Protein AF-A0A7G7BFA2-F1 (afdb_monomer)

Sequence (115 aa):
MTHDAKCPCGPCKAKRRKGYIKDYYRKLPKDKRHTLTHRKRAQDYGVEHEPYSRTEIMRRWGYRCAYCDARAMHLDHVHPLSKGGADKASNILPACAGCNLSKGAKTLADWALTF

Nearest PDB structures (foldseek):
  4h9d-assembly1_A  TM=6.239E-01  e=7.101E-04  Geobacter metallireducens GS-15
  5zmm-assembly1_F  TM=5.489E-01  e=1.978E-02  Streptomyces coelicolor A3(2)
  5zmm-assembly1_E  TM=5.433E-01  e=2.425E-02  Streptomyces coelicolor A3(2)
  5zmm-assembly1_A  TM=5.484E-01  e=2.425E-02  Streptomyces coelicolor A3(2)
  8yha-assembly1_A  TM=6.372E-01  e=6.276E-02  Candidatus Cloacimonetes bacterium ADurb.Bin088

Secondary structure (DSSP, 8-state):
----TT--SHHHHHHHHHHHHHHHHHHS-HHHHHHHHHHHHHHHHT--B----HHHHHHHTTTB-TTTSSBP-EEEESS-GGGT--BSGGGEEEE-HHHHHHHTT--HHHHHTT-

InterPro domains:
  IPR002711 HNH endonuclease [PF01844] (65-105)
  IPR003615 HNH nuclease [SM00507] (52-101)
  IPR003615 HNH nuclease [cd00085] (56-104)
  IPR052892 Nucleic_acid-targeting_endonuclease [PTHR33877] (48-112)

Solvent-accessible surface area (backbone atoms only — not comparable to full-atom values): 6558 Å² total; per-residue (Å²): 135,88,79,60,98,80,41,85,49,69,69,53,46,51,54,50,51,54,49,51,54,55,53,52,57,69,72,42,55,71,44,62,43,47,40,57,54,49,46,51,50,21,57,77,58,73,32,56,65,45,89,53,58,57,63,57,57,35,56,78,51,73,38,28,10,76,85,76,59,45,68,32,80,45,76,38,50,54,46,20,50,96,77,71,20,49,48,31,64,95,32,52,42,36,18,20,70,66,61,45,63,71,38,56,83,34,41,63,71,63,36,62,72,75,112

Foldseek 3Di:
DDADQVRPDPVSVVVVVVVVVVVVLVPDDPLVNVLVVLVVVLVVLVEAADRDGPVVQCVVLVQAAPPPRPGFDDKAQLQASNNRGHRDPVRITTHHPVVCVQCPNHHPVRSVVVD

pLDDT: mean 95.96, std 4.62, range [64.94, 98.75]

Structure (mmCIF, N/CA/C/O backbone):
data_AF-A0A7G7BFA2-F1
#
_entry.id   AF-A0A7G7BFA2-F1
#
loop_
_atom_site.group_PDB
_atom_site.id
_atom_site.type_symbol
_atom_site.label_atom_id
_atom_site.label_alt_id
_atom_site.label_comp_id
_atom_site.label_asym_id
_atom_site.label_entity_id
_atom_site.label_seq_id
_atom_site.pdbx_PDB_ins_code
_atom_site.Cartn_x
_atom_site.Cartn_y
_atom_site.Cartn_z
_atom_site.occupancy
_atom_site.B_iso_or_equiv
_atom_site.auth_seq_id
_atom_site.auth_comp_i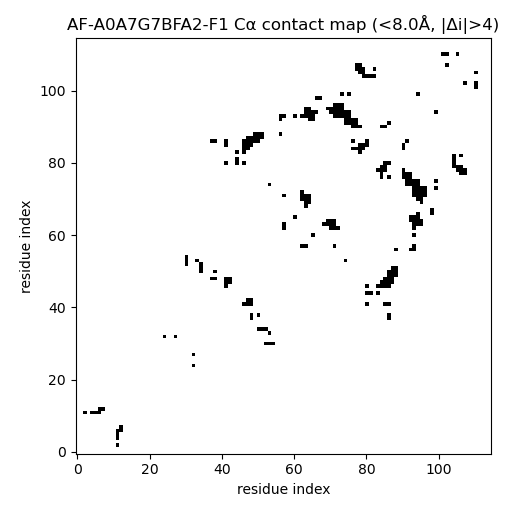d
_atom_site.auth_asym_id
_atom_site.auth_atom_id
_atom_site.pdbx_PDB_model_num
ATOM 1 N N . MET A 1 1 ? 22.595 20.375 -32.729 1.00 64.94 1 MET A N 1
ATOM 2 C CA . MET A 1 1 ? 22.385 19.021 -33.290 1.00 64.94 1 MET A CA 1
ATOM 3 C C . MET A 1 1 ? 20.967 18.585 -32.949 1.00 64.94 1 MET A C 1
ATOM 5 O O . MET A 1 1 ? 20.621 18.565 -31.775 1.00 64.94 1 MET A O 1
ATOM 9 N N . THR A 1 2 ? 20.115 18.339 -33.942 1.00 78.50 2 THR A N 1
ATOM 10 C CA . THR A 1 2 ? 18.741 17.861 -33.730 1.00 78.50 2 THR A CA 1
ATOM 11 C C . THR A 1 2 ? 18.766 16.358 -33.444 1.00 78.50 2 THR A C 1
ATOM 13 O O . THR A 1 2 ? 19.420 15.595 -34.149 1.00 78.50 2 THR A O 1
ATOM 16 N N . HIS A 1 3 ? 18.099 15.921 -32.374 1.00 84.75 3 HIS A N 1
ATOM 17 C CA . HIS A 1 3 ? 18.013 14.505 -32.009 1.00 84.75 3 HIS A CA 1
ATOM 18 C C . HIS A 1 3 ? 16.672 13.936 -32.475 1.00 84.75 3 HIS A C 1
ATOM 20 O O . HIS A 1 3 ? 15.622 14.329 -31.966 1.00 84.75 3 HIS A O 1
ATOM 26 N N . ASP A 1 4 ? 16.705 12.998 -33.419 1.00 84.75 4 ASP A N 1
ATOM 27 C CA . ASP A 1 4 ? 15.513 12.306 -33.906 1.00 84.75 4 ASP A CA 1
ATOM 28 C C . ASP A 1 4 ? 14.980 11.256 -32.903 1.00 84.75 4 ASP A C 1
ATOM 30 O O . ASP A 1 4 ? 15.610 10.914 -31.893 1.00 84.75 4 ASP A O 1
ATOM 34 N N . ALA A 1 5 ? 13.798 10.705 -33.195 1.00 82.69 5 ALA A N 1
ATOM 35 C CA . ALA A 1 5 ? 13.123 9.733 -32.336 1.00 82.69 5 ALA A CA 1
ATOM 36 C C . ALA A 1 5 ? 13.936 8.442 -32.099 1.00 82.69 5 ALA A C 1
ATOM 38 O O . ALA A 1 5 ? 13.856 7.853 -31.018 1.00 82.69 5 ALA A O 1
ATOM 39 N N . LYS A 1 6 ? 14.748 8.004 -33.065 1.00 87.31 6 LYS A N 1
ATOM 40 C CA . LYS A 1 6 ? 15.565 6.781 -33.011 1.00 87.31 6 LYS A CA 1
ATOM 41 C C . LYS A 1 6 ? 17.030 7.049 -32.645 1.00 87.31 6 LYS A C 1
ATOM 43 O O . LYS A 1 6 ? 17.797 6.096 -32.536 1.00 87.31 6 LYS A O 1
ATOM 48 N N . CYS A 1 7 ? 17.389 8.295 -32.327 1.00 93.38 7 CYS A N 1
ATOM 49 C CA . CYS A 1 7 ? 18.754 8.720 -32.036 1.00 93.38 7 CYS A CA 1
ATOM 50 C C . CYS A 1 7 ? 19.490 7.757 -31.076 1.00 93.38 7 CYS A C 1
ATOM 52 O O . CYS A 1 7 ? 18.970 7.462 -29.988 1.00 93.38 7 CYS A O 1
ATOM 54 N N . PRO A 1 8 ? 20.689 7.259 -31.428 1.00 92.62 8 PRO A N 1
ATOM 55 C CA . PRO A 1 8 ? 21.379 6.210 -30.681 1.00 92.62 8 PRO A CA 1
ATOM 56 C C . PRO A 1 8 ? 22.183 6.720 -29.475 1.00 92.62 8 PRO A C 1
ATOM 58 O O . PRO A 1 8 ? 22.809 5.905 -28.792 1.00 92.62 8 PRO A O 1
ATOM 61 N N . CYS A 1 9 ? 22.190 8.025 -29.187 1.00 95.44 9 CYS A N 1
ATOM 62 C CA . CYS A 1 9 ? 22.946 8.558 -28.056 1.00 95.44 9 CYS A CA 1
ATOM 63 C C . CYS A 1 9 ? 22.389 8.050 -26.712 1.00 95.44 9 CYS A C 1
ATOM 65 O O . CYS A 1 9 ? 21.199 7.732 -26.581 1.00 95.44 9 CYS A O 1
ATOM 67 N N . GLY A 1 10 ? 23.259 7.975 -25.701 1.00 94.81 10 GLY A N 1
ATOM 68 C CA . GLY A 1 10 ? 22.910 7.511 -24.353 1.00 94.81 10 GLY A CA 1
ATOM 69 C C . GLY A 1 10 ? 21.678 8.214 -23.757 1.00 94.81 10 GLY A C 1
ATOM 70 O O . GLY A 1 10 ? 20.735 7.521 -23.363 1.00 94.81 10 GLY A O 1
ATOM 71 N N . PRO A 1 11 ? 21.612 9.561 -23.757 1.00 94.38 11 PRO A N 1
ATOM 72 C CA . PRO A 1 11 ? 20.463 10.302 -23.232 1.00 94.38 11 PRO A CA 1
ATOM 73 C C . PRO A 1 11 ? 19.135 9.971 -23.929 1.00 94.38 11 PRO A C 1
ATOM 75 O O . PRO A 1 11 ? 18.132 9.700 -23.261 1.00 94.38 11 PRO A O 1
ATOM 78 N N . CYS A 1 12 ? 19.112 9.915 -25.266 1.00 94.94 12 CYS A N 1
ATOM 79 C CA . CYS A 1 12 ? 17.898 9.575 -26.013 1.00 94.94 12 CYS A CA 1
ATOM 80 C C . CYS A 1 12 ? 17.469 8.119 -25.782 1.00 94.94 12 CYS A C 1
ATOM 82 O O . CYS A 1 12 ? 16.281 7.857 -25.579 1.00 94.94 12 CYS A O 1
ATOM 84 N N . LYS A 1 13 ? 18.419 7.173 -25.721 1.00 94.62 13 LYS A N 1
ATOM 85 C CA . LYS A 1 13 ? 18.147 5.776 -25.333 1.00 94.62 13 LYS A CA 1
ATOM 86 C C . LYS A 1 13 ? 17.533 5.690 -23.934 1.00 94.62 13 LYS A C 1
ATOM 88 O O . LYS A 1 13 ? 16.528 5.004 -23.755 1.00 94.62 13 LYS A O 1
ATOM 93 N N . ALA A 1 14 ? 18.082 6.415 -22.958 1.00 94.00 14 ALA A N 1
ATOM 94 C CA . ALA A 1 14 ? 17.562 6.445 -21.593 1.00 94.00 14 ALA A CA 1
ATOM 95 C C . ALA A 1 14 ? 16.137 7.020 -21.533 1.00 94.00 14 ALA A C 1
ATOM 97 O O . ALA A 1 14 ? 15.266 6.436 -20.883 1.00 94.00 14 ALA A O 1
ATOM 98 N N . LYS A 1 15 ? 15.866 8.115 -22.259 1.00 93.88 15 LYS A N 1
ATOM 99 C CA . LYS A 1 15 ? 14.521 8.702 -22.375 1.00 93.88 15 LYS A CA 1
ATOM 100 C C . LYS A 1 15 ? 13.522 7.701 -22.959 1.00 93.88 15 LYS A C 1
ATOM 102 O O . LYS A 1 15 ? 12.461 7.491 -22.373 1.00 93.88 15 LYS A O 1
ATOM 107 N N . ARG A 1 16 ? 13.877 7.029 -24.061 1.00 93.94 16 ARG A N 1
ATOM 108 C CA . ARG A 1 16 ? 13.036 5.983 -24.664 1.00 93.94 16 ARG A CA 1
ATOM 109 C C . ARG A 1 16 ? 12.798 4.814 -23.718 1.00 93.94 16 ARG A C 1
ATOM 111 O O . ARG A 1 16 ? 11.660 4.383 -23.582 1.00 93.94 16 ARG A O 1
ATOM 118 N N . ARG A 1 17 ? 13.832 4.335 -23.020 1.00 94.81 17 ARG A N 1
ATOM 119 C CA . ARG A 1 17 ? 13.708 3.252 -22.033 1.00 94.81 17 ARG A CA 1
ATOM 120 C C . ARG A 1 17 ? 12.741 3.626 -20.908 1.00 94.81 17 ARG A C 1
ATOM 122 O O . ARG A 1 17 ? 11.888 2.817 -20.560 1.00 94.81 17 ARG A O 1
ATOM 129 N N . LYS A 1 18 ? 12.825 4.854 -20.377 1.00 94.50 18 LYS A N 1
ATOM 130 C CA . LYS A 1 18 ? 11.865 5.372 -19.384 1.00 94.50 18 LYS A CA 1
ATOM 131 C C . LYS A 1 18 ? 10.433 5.382 -19.936 1.00 94.50 18 LYS A C 1
ATOM 133 O O . LYS A 1 18 ? 9.521 4.933 -19.247 1.00 94.50 18 LYS A O 1
ATOM 138 N N . GLY A 1 19 ? 10.248 5.840 -21.178 1.00 95.12 19 GLY A N 1
ATOM 139 C CA . GLY A 1 19 ? 8.954 5.814 -21.871 1.00 95.12 19 GLY A CA 1
ATOM 140 C C . GLY A 1 19 ? 8.395 4.397 -22.025 1.00 95.12 19 GLY A C 1
ATOM 141 O O . GLY A 1 19 ? 7.282 4.128 -21.584 1.00 95.12 19 GLY A O 1
ATOM 142 N N . TYR A 1 20 ? 9.209 3.471 -22.537 1.00 95.12 20 TYR A N 1
ATOM 143 C CA . TYR A 1 20 ? 8.857 2.058 -22.689 1.00 95.12 20 TYR A CA 1
ATOM 144 C C . TYR A 1 20 ? 8.423 1.419 -21.364 1.00 95.12 20 TYR A C 1
ATOM 146 O O . TYR A 1 20 ? 7.384 0.767 -21.309 1.00 95.12 20 TYR A O 1
ATOM 154 N N . ILE A 1 21 ? 9.175 1.639 -20.278 1.00 93.56 21 ILE A N 1
ATOM 155 C CA . ILE A 1 21 ? 8.826 1.115 -18.949 1.00 93.56 21 ILE A CA 1
ATOM 156 C C . ILE A 1 21 ? 7.474 1.679 -18.492 1.00 93.56 21 ILE A C 1
ATOM 158 O O . ILE A 1 21 ? 6.612 0.921 -18.044 1.00 93.56 21 ILE A O 1
ATOM 162 N N . LYS A 1 22 ? 7.254 2.992 -18.634 1.00 93.94 22 LYS A N 1
ATOM 163 C CA . LYS A 1 22 ? 5.978 3.632 -18.278 1.00 93.94 22 LYS A CA 1
ATOM 164 C C . LYS A 1 22 ? 4.808 3.021 -19.056 1.00 93.94 22 LYS A C 1
ATOM 166 O O . LYS A 1 22 ? 3.782 2.686 -18.460 1.00 93.94 22 LYS A O 1
ATOM 171 N N . ASP A 1 23 ? 4.973 2.834 -20.363 1.00 95.94 23 ASP A N 1
ATOM 172 C CA . ASP A 1 23 ? 3.954 2.241 -21.229 1.00 95.94 23 ASP A CA 1
ATOM 173 C C . ASP A 1 23 ? 3.684 0.773 -20.891 1.00 95.94 23 ASP A C 1
ATOM 175 O O . ASP A 1 23 ? 2.524 0.357 -20.872 1.00 95.94 23 ASP A O 1
ATOM 179 N N . TYR A 1 24 ? 4.731 0.007 -20.572 1.00 94.75 24 TYR A N 1
ATOM 180 C CA . TYR A 1 24 ? 4.619 -1.373 -20.110 1.00 94.75 24 TYR A CA 1
ATOM 181 C C . TYR A 1 24 ? 3.735 -1.461 -18.859 1.00 94.75 24 TYR A C 1
ATOM 183 O O . TYR A 1 24 ? 2.703 -2.131 -18.887 1.00 94.75 24 TYR A O 1
ATOM 191 N N . TYR A 1 25 ? 4.057 -0.715 -17.793 1.00 93.44 25 TYR A N 1
ATOM 192 C CA . TYR A 1 25 ? 3.266 -0.738 -16.556 1.00 93.44 25 TYR A CA 1
ATOM 193 C C . TYR A 1 25 ? 1.825 -0.249 -16.762 1.00 93.44 25 TYR A C 1
ATOM 195 O O . TYR A 1 25 ? 0.912 -0.787 -16.127 1.00 93.44 25 TYR A O 1
ATOM 203 N N . ARG A 1 26 ? 1.586 0.723 -17.659 1.00 93.38 26 ARG A N 1
ATOM 204 C CA .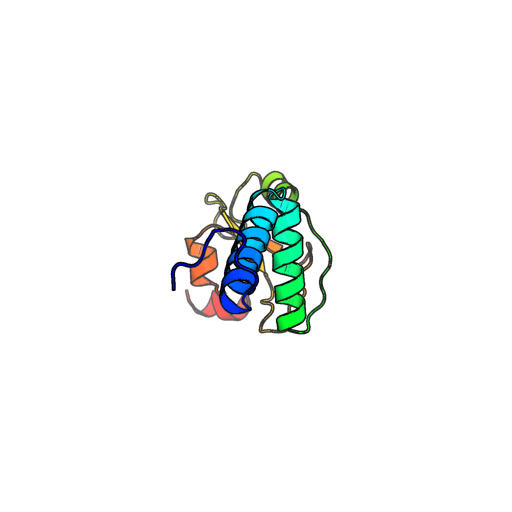 ARG A 1 26 ? 0.234 1.218 -17.985 1.00 93.38 26 ARG A CA 1
ATOM 205 C C . ARG A 1 26 ? -0.657 0.131 -18.594 1.00 93.38 26 ARG A C 1
ATOM 207 O O . ARG A 1 26 ? -1.845 0.107 -18.287 1.00 93.38 26 ARG A O 1
ATOM 214 N N . LYS A 1 27 ? -0.094 -0.758 -19.416 1.00 95.56 27 LYS A N 1
ATOM 215 C CA . LYS A 1 27 ? -0.826 -1.842 -20.095 1.00 95.56 27 LYS A CA 1
ATOM 216 C C . LYS A 1 27 ? -1.076 -3.066 -19.208 1.00 95.56 27 LYS A C 1
ATOM 218 O O . LYS A 1 27 ? -1.902 -3.901 -19.556 1.00 95.56 27 LYS A O 1
ATOM 223 N N . LEU A 1 28 ? -0.375 -3.193 -18.078 1.00 95.50 28 LEU A N 1
ATOM 224 C CA . LEU A 1 28 ? -0.575 -4.322 -17.169 1.00 95.50 28 LEU A CA 1
ATOM 225 C C . LEU A 1 28 ? -1.965 -4.289 -16.514 1.00 95.50 28 LEU A C 1
ATOM 227 O O . LEU A 1 28 ? -2.403 -3.211 -16.092 1.00 95.50 28 LEU A O 1
ATOM 231 N N . PRO A 1 29 ? -2.603 -5.463 -16.321 1.00 96.06 29 PRO A N 1
ATOM 232 C CA . PRO A 1 29 ? -3.766 -5.593 -15.453 1.00 96.06 29 PRO A CA 1
ATOM 233 C C . PRO A 1 29 ? -3.495 -4.997 -14.071 1.00 96.06 29 PRO A C 1
ATOM 235 O O . PRO A 1 29 ? -2.374 -5.077 -13.560 1.00 96.06 29 PRO A O 1
ATOM 238 N N . LYS A 1 30 ? -4.529 -4.422 -13.450 1.00 92.00 30 LYS A N 1
ATOM 239 C CA . LYS A 1 30 ? -4.419 -3.713 -12.166 1.00 92.00 30 LYS A CA 1
ATOM 240 C C . LYS A 1 30 ? -3.749 -4.563 -11.086 1.00 92.00 30 LYS A C 1
ATOM 242 O O . LYS A 1 30 ? -2.834 -4.076 -10.427 1.00 92.00 30 LYS A O 1
ATOM 247 N N . ASP A 1 31 ? -4.153 -5.823 -10.962 1.00 95.56 31 ASP A N 1
ATOM 248 C CA . ASP A 1 31 ? -3.595 -6.741 -9.967 1.00 95.56 31 ASP A CA 1
ATOM 249 C C . ASP A 1 31 ? -2.145 -7.117 -10.287 1.00 95.56 31 ASP A C 1
ATOM 251 O O . ASP A 1 31 ? -1.302 -7.086 -9.402 1.00 95.56 31 ASP A O 1
ATOM 255 N N . LYS A 1 32 ? -1.796 -7.331 -11.562 1.00 95.94 32 LYS A N 1
ATOM 256 C CA . LYS A 1 32 ? -0.402 -7.590 -11.960 1.00 95.94 32 LYS A CA 1
ATOM 257 C C . LYS A 1 32 ? 0.508 -6.393 -11.674 1.00 95.94 32 LYS A C 1
ATOM 259 O O . LYS A 1 32 ? 1.621 -6.568 -11.183 1.00 95.94 32 LYS A O 1
ATOM 264 N N . ARG A 1 33 ? 0.040 -5.168 -11.950 1.00 95.19 33 ARG A N 1
ATOM 265 C CA . ARG A 1 33 ? 0.754 -3.936 -11.575 1.00 95.19 33 ARG A CA 1
ATOM 266 C C . ARG A 1 33 ? 0.922 -3.853 -10.059 1.00 95.19 33 ARG A C 1
ATOM 268 O O . ARG A 1 33 ? 2.024 -3.582 -9.597 1.00 95.19 33 ARG A O 1
ATOM 275 N N . HIS A 1 34 ? -0.153 -4.103 -9.316 1.00 95.44 34 HIS A N 1
ATOM 276 C CA . HIS A 1 34 ? -0.157 -4.102 -7.860 1.00 95.44 34 HIS A CA 1
ATOM 277 C C . HIS A 1 34 ? 0.885 -5.079 -7.299 1.00 95.44 34 HIS A C 1
ATOM 279 O O . HIS A 1 34 ? 1.760 -4.641 -6.560 1.00 95.44 34 HIS A O 1
ATOM 285 N N . THR A 1 35 ? 0.873 -6.349 -7.720 1.00 96.25 35 THR A N 1
ATOM 286 C CA . THR A 1 35 ? 1.851 -7.364 -7.297 1.00 96.25 35 THR A CA 1
ATOM 287 C C . THR A 1 35 ? 3.291 -6.920 -7.554 1.00 96.25 35 THR A C 1
ATOM 289 O O . THR A 1 35 ? 4.121 -6.992 -6.656 1.00 96.25 35 THR A O 1
ATOM 292 N N . LEU A 1 36 ? 3.608 -6.404 -8.750 1.00 95.88 36 LEU A N 1
ATOM 293 C CA . LEU A 1 36 ? 4.973 -5.958 -9.064 1.00 95.88 36 LEU A CA 1
ATOM 294 C C . LEU A 1 36 ? 5.428 -4.784 -8.188 1.00 95.88 36 LEU A C 1
ATOM 296 O O . LEU A 1 36 ? 6.563 -4.783 -7.711 1.00 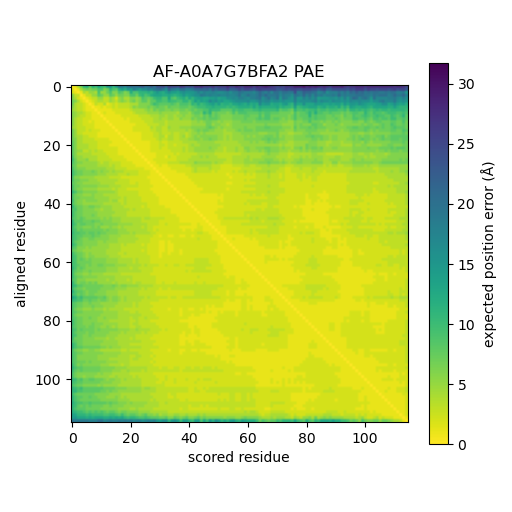95.88 36 LEU A O 1
ATOM 300 N N . THR A 1 37 ? 4.558 -3.791 -7.986 1.00 94.88 37 THR A N 1
ATOM 301 C CA . THR A 1 37 ? 4.856 -2.629 -7.141 1.00 94.88 37 THR A CA 1
ATOM 302 C C . THR A 1 37 ? 5.035 -3.037 -5.681 1.00 94.88 37 THR A C 1
ATOM 304 O O . THR A 1 37 ? 5.984 -2.595 -5.039 1.00 94.88 37 THR A O 1
ATOM 307 N N . HIS A 1 38 ? 4.156 -3.889 -5.162 1.00 96.62 38 HIS A N 1
ATOM 308 C CA . HIS A 1 38 ? 4.168 -4.308 -3.764 1.00 96.62 38 HIS A CA 1
ATOM 309 C C . HIS A 1 38 ? 5.339 -5.240 -3.436 1.00 96.62 38 HIS A C 1
ATOM 311 O O . HIS A 1 38 ? 6.046 -4.984 -2.466 1.00 96.62 38 HIS A O 1
ATOM 317 N N . ARG A 1 39 ? 5.680 -6.176 -4.332 1.00 97.62 39 ARG A N 1
ATOM 318 C CA . ARG A 1 39 ? 6.909 -6.978 -4.230 1.00 97.62 39 ARG A CA 1
ATOM 319 C C . ARG A 1 39 ? 8.161 -6.111 -4.111 1.00 97.62 39 ARG A C 1
ATOM 321 O O . ARG A 1 39 ? 9.030 -6.390 -3.294 1.00 97.62 39 ARG A O 1
ATOM 328 N N . LYS A 1 40 ? 8.266 -5.056 -4.932 1.00 97.44 40 LYS A N 1
ATOM 329 C CA . LYS A 1 40 ? 9.412 -4.137 -4.878 1.00 97.44 40 LYS A CA 1
ATOM 330 C C . LYS A 1 40 ? 9.462 -3.391 -3.541 1.00 97.44 40 LYS A C 1
ATOM 332 O O . LYS A 1 40 ? 10.526 -3.325 -2.943 1.00 97.44 40 LYS A O 1
ATOM 337 N N . ARG A 1 41 ? 8.320 -2.899 -3.049 1.00 97.44 41 ARG A N 1
ATOM 338 C CA . ARG A 1 41 ? 8.237 -2.242 -1.734 1.00 97.44 41 ARG A CA 1
ATOM 339 C C . ARG A 1 41 ? 8.626 -3.186 -0.596 1.00 97.44 41 ARG A C 1
ATOM 341 O O . ARG A 1 41 ? 9.401 -2.786 0.259 1.00 97.44 41 ARG A O 1
ATOM 348 N N . ALA A 1 42 ? 8.126 -4.420 -0.595 1.00 98.12 42 ALA A N 1
ATOM 349 C CA . ALA A 1 42 ? 8.482 -5.425 0.405 1.00 98.12 42 ALA A CA 1
ATOM 350 C C . ALA A 1 42 ? 9.994 -5.705 0.407 1.00 98.12 42 ALA A C 1
ATOM 352 O O . ALA A 1 42 ? 10.619 -5.689 1.462 1.00 98.12 42 ALA A O 1
ATOM 353 N N . GLN A 1 43 ? 10.601 -5.836 -0.780 1.00 98.25 43 GLN A N 1
ATOM 354 C CA . GLN A 1 43 ? 12.053 -5.958 -0.923 1.00 98.25 43 GLN A CA 1
ATOM 355 C C . GLN A 1 43 ? 12.800 -4.736 -0.363 1.00 98.25 43 GLN A C 1
ATOM 357 O O . GLN A 1 43 ? 13.802 -4.913 0.320 1.00 98.25 43 GLN A O 1
ATOM 362 N N . ASP A 1 44 ? 12.323 -3.515 -0.628 1.00 98.25 44 ASP A N 1
ATOM 363 C CA . ASP A 1 44 ? 12.943 -2.278 -0.126 1.00 98.25 44 ASP A CA 1
ATOM 364 C C . ASP A 1 44 ? 12.912 -2.184 1.409 1.00 98.25 44 ASP A C 1
ATOM 366 O O . ASP A 1 44 ? 13.831 -1.626 2.004 1.00 98.25 44 ASP A O 1
ATOM 370 N N . TYR A 1 45 ? 11.890 -2.758 2.050 1.00 98.06 45 TYR A N 1
ATOM 371 C CA . TYR A 1 45 ? 11.793 -2.864 3.510 1.00 98.06 45 TYR A CA 1
ATOM 372 C C . TYR A 1 45 ? 12.423 -4.142 4.088 1.00 98.06 45 TYR A C 1
ATOM 374 O O . TYR A 1 45 ? 12.479 -4.281 5.306 1.00 98.06 45 TYR A O 1
ATOM 382 N N . GLY A 1 46 ? 12.889 -5.075 3.250 1.00 98.25 46 GLY A N 1
ATOM 383 C CA . GLY A 1 46 ? 13.455 -6.349 3.701 1.00 98.25 46 GLY A CA 1
ATOM 384 C C . GLY A 1 46 ? 12.440 -7.295 4.354 1.00 98.25 46 GLY A C 1
ATOM 385 O O . GLY A 1 46 ? 12.809 -8.061 5.239 1.00 98.25 46 GLY A O 1
ATOM 386 N N . VAL A 1 47 ? 11.169 -7.241 3.946 1.00 98.44 47 VAL A N 1
ATOM 387 C CA . VAL A 1 47 ? 10.081 -8.058 4.512 1.00 98.44 47 VAL A CA 1
ATOM 388 C C . VAL A 1 47 ? 9.556 -9.094 3.517 1.00 98.44 47 VAL A C 1
ATOM 390 O O . VAL A 1 47 ? 9.726 -8.964 2.303 1.00 98.44 47 VAL A O 1
ATOM 393 N N . GLU A 1 48 ? 8.901 -10.132 4.040 1.00 98.06 48 GLU A N 1
ATOM 394 C CA . GLU A 1 48 ? 8.257 -11.186 3.250 1.00 98.06 48 GLU A CA 1
ATOM 395 C C . GLU A 1 48 ? 7.213 -10.607 2.277 1.00 98.06 48 GLU A C 1
ATOM 397 O O . GLU A 1 48 ? 6.444 -9.710 2.633 1.00 98.06 48 GLU A O 1
ATOM 402 N N . HIS A 1 49 ? 7.161 -11.160 1.061 1.00 98.19 49 HIS A N 1
ATOM 403 C CA . HIS A 1 49 ? 6.116 -10.891 0.076 1.00 98.19 49 HIS A CA 1
ATOM 404 C C . HIS A 1 49 ? 5.446 -12.191 -0.363 1.00 98.19 49 HIS A C 1
ATOM 406 O O . HIS A 1 49 ? 6.101 -13.065 -0.932 1.00 98.19 49 HIS A O 1
ATOM 412 N N . GLU A 1 50 ? 4.130 -12.255 -0.200 1.00 97.88 50 GLU A N 1
ATOM 413 C CA . GLU A 1 50 ? 3.283 -13.306 -0.755 1.00 97.88 50 GLU A CA 1
ATOM 414 C C . GLU A 1 50 ? 2.280 -12.654 -1.719 1.00 97.88 50 GLU A C 1
ATOM 416 O O . GLU A 1 50 ? 1.529 -11.770 -1.303 1.00 97.88 50 GLU A O 1
ATOM 421 N N . PRO A 1 51 ? 2.241 -13.025 -3.010 1.00 96.06 51 PRO A N 1
ATOM 422 C CA . PRO A 1 51 ? 1.337 -12.394 -3.965 1.00 96.06 51 PRO A CA 1
ATOM 423 C C . PRO A 1 51 ? -0.140 -12.536 -3.577 1.00 96.06 51 PRO A C 1
ATOM 425 O O . PRO A 1 51 ? -0.631 -13.635 -3.350 1.00 96.06 51 PRO A O 1
ATOM 428 N N . TYR A 1 52 ? -0.880 -11.427 -3.613 1.00 97.12 52 TYR A N 1
ATOM 429 C CA . TYR A 1 52 ? -2.326 -11.413 -3.385 1.00 97.12 52 TYR A CA 1
ATOM 430 C C . TYR A 1 52 ? -3.073 -10.585 -4.440 1.00 97.12 52 TYR A C 1
ATOM 432 O O . TYR A 1 52 ? -2.540 -9.621 -5.006 1.00 97.12 52 TYR A O 1
ATOM 440 N N . SER A 1 53 ? -4.333 -10.951 -4.707 1.00 97.38 53 SER A N 1
ATOM 441 C CA . SER A 1 53 ? -5.211 -10.191 -5.601 1.00 97.38 53 SER A CA 1
ATOM 442 C C . SER A 1 53 ? -5.829 -9.015 -4.855 1.00 97.38 53 SER A C 1
ATOM 444 O O . SER A 1 53 ? -6.675 -9.168 -3.971 1.00 97.38 53 SER A O 1
ATOM 446 N N . ARG A 1 54 ? -5.457 -7.801 -5.269 1.00 96.69 54 ARG A N 1
ATOM 447 C CA . ARG A 1 54 ? -6.114 -6.589 -4.783 1.00 96.69 54 ARG A CA 1
ATOM 448 C C . ARG A 1 54 ? -7.610 -6.614 -5.082 1.00 96.69 54 ARG A C 1
ATOM 450 O O . ARG A 1 54 ? -8.407 -6.204 -4.242 1.00 96.69 54 ARG A O 1
ATOM 457 N N . THR A 1 55 ? -7.988 -7.011 -6.292 1.00 97.31 55 THR A N 1
ATOM 458 C CA . THR A 1 55 ? -9.387 -6.972 -6.723 1.00 97.31 55 THR A CA 1
ATOM 459 C C . THR A 1 55 ? -10.240 -7.956 -5.929 1.00 97.31 55 THR A C 1
ATOM 461 O O . THR A 1 55 ? -11.338 -7.590 -5.515 1.00 97.31 55 THR A O 1
ATOM 464 N N . GLU A 1 56 ? -9.726 -9.152 -5.642 1.00 97.69 56 GLU A N 1
ATOM 465 C CA . GLU A 1 56 ? -10.422 -10.150 -4.832 1.00 97.69 56 GLU A CA 1
ATOM 466 C C . GLU A 1 56 ? -10.634 -9.676 -3.390 1.00 97.69 56 GLU A C 1
ATOM 468 O O . GLU A 1 56 ? -11.763 -9.727 -2.905 1.00 97.69 56 GLU A O 1
ATOM 473 N N . ILE A 1 57 ? -9.596 -9.140 -2.730 1.00 98.19 57 ILE A N 1
ATOM 474 C CA . ILE A 1 57 ? -9.716 -8.604 -1.363 1.00 98.19 57 ILE A CA 1
ATOM 475 C C . ILE A 1 57 ? -10.781 -7.501 -1.317 1.00 98.19 57 ILE A C 1
ATOM 477 O O . ILE A 1 57 ? -11.688 -7.547 -0.489 1.00 98.19 57 ILE A O 1
ATOM 481 N N . MET A 1 58 ? -10.730 -6.540 -2.245 1.00 98.25 58 MET A N 1
ATOM 482 C CA . MET A 1 58 ? -11.726 -5.462 -2.307 1.00 98.25 58 MET A CA 1
ATOM 483 C C . MET A 1 58 ? -13.146 -6.003 -2.528 1.00 98.25 58 MET A C 1
ATOM 485 O O . MET A 1 58 ? -14.087 -5.515 -1.905 1.00 98.25 58 MET A O 1
ATOM 489 N N . ARG A 1 59 ? -13.308 -7.009 -3.398 1.00 98.12 59 ARG A N 1
ATOM 490 C CA . ARG A 1 59 ? -14.608 -7.622 -3.703 1.00 98.12 59 ARG A CA 1
ATOM 491 C C . ARG A 1 59 ? -15.171 -8.390 -2.509 1.00 98.12 59 ARG A C 1
ATOM 493 O O . ARG A 1 59 ? -16.353 -8.243 -2.219 1.00 98.12 59 ARG A O 1
ATOM 500 N N . ARG A 1 60 ? -14.336 -9.167 -1.810 1.00 97.88 60 ARG A N 1
ATOM 501 C CA . ARG A 1 60 ? -14.715 -9.957 -0.625 1.00 97.88 60 ARG A CA 1
ATOM 502 C C . ARG A 1 60 ? -15.287 -9.081 0.489 1.00 97.88 60 ARG A C 1
ATOM 504 O O . ARG A 1 60 ? -16.229 -9.479 1.157 1.00 97.88 60 ARG A O 1
ATOM 511 N N . TRP A 1 61 ? -14.749 -7.876 0.638 1.00 98.25 61 TRP A N 1
ATOM 512 C CA . TRP A 1 61 ? -15.202 -6.880 1.610 1.00 98.25 61 TRP A CA 1
ATOM 513 C C . TRP A 1 61 ? -16.299 -5.948 1.072 1.00 98.25 61 TRP A C 1
ATOM 515 O O . TRP A 1 61 ? -16.591 -4.921 1.678 1.00 98.25 61 TRP A O 1
ATOM 525 N N . GLY A 1 62 ? -16.873 -6.229 -0.103 1.00 98.31 62 GLY A N 1
ATOM 526 C CA . GLY A 1 62 ? -17.919 -5.388 -0.693 1.00 98.31 62 GLY A CA 1
ATOM 527 C C . GLY A 1 62 ? -17.480 -3.942 -0.950 1.00 98.31 62 GLY A C 1
ATOM 528 O O . GLY A 1 62 ? -18.311 -3.039 -0.951 1.00 98.31 62 GLY A O 1
ATOM 529 N N . TYR A 1 63 ? -16.180 -3.705 -1.154 1.00 98.44 63 TYR A N 1
ATOM 530 C CA . TYR A 1 63 ? -15.579 -2.371 -1.260 1.00 98.44 63 TYR A CA 1
ATOM 531 C C . TYR A 1 63 ? -15.822 -1.473 -0.033 1.00 98.44 63 TYR A C 1
ATOM 533 O O . TYR A 1 63 ? -15.834 -0.247 -0.170 1.00 98.44 63 TYR A O 1
ATOM 541 N N . ARG A 1 64 ? -15.982 -2.058 1.159 1.00 98.75 64 ARG A N 1
ATOM 542 C CA . ARG A 1 64 ? -16.131 -1.339 2.431 1.00 98.75 64 ARG A CA 1
ATOM 543 C C . ARG A 1 64 ? -14.820 -1.305 3.208 1.00 98.75 64 ARG A C 1
ATOM 545 O O . ARG A 1 64 ? -14.010 -2.225 3.135 1.00 98.75 64 ARG A O 1
ATOM 552 N N . CYS A 1 65 ? -14.586 -0.194 3.894 1.00 98.75 65 CYS A N 1
ATOM 553 C CA . CYS A 1 65 ? -13.434 0.036 4.751 1.00 98.75 65 CYS A CA 1
ATOM 554 C C . CYS A 1 65 ? -13.537 -0.867 5.975 1.00 98.75 65 CYS A C 1
ATOM 556 O O . CYS A 1 65 ? -14.530 -0.801 6.693 1.00 98.75 65 CYS A O 1
ATOM 558 N N . ALA A 1 66 ? -12.486 -1.628 6.265 1.00 98.56 66 ALA A N 1
ATOM 559 C CA . ALA A 1 66 ? -12.452 -2.504 7.429 1.00 98.56 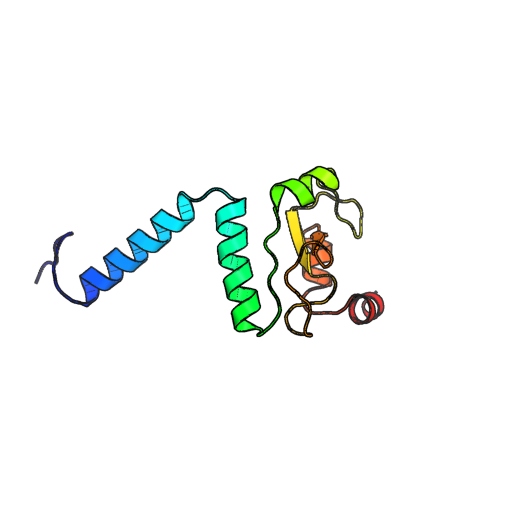66 ALA A CA 1
ATOM 560 C C . ALA A 1 66 ? -12.505 -1.746 8.768 1.00 98.56 66 ALA A C 1
ATOM 562 O O . ALA A 1 66 ? -12.809 -2.343 9.793 1.00 98.56 66 ALA A O 1
ATOM 563 N N . TYR A 1 67 ? -12.205 -0.442 8.765 1.00 98.06 67 TYR A N 1
ATOM 564 C CA . TYR A 1 67 ? -12.127 0.374 9.979 1.00 98.06 67 TYR A CA 1
ATOM 565 C C . TYR A 1 67 ? -13.390 1.188 10.273 1.00 98.06 67 TYR A C 1
ATOM 567 O O . TYR A 1 67 ? -13.661 1.483 11.429 1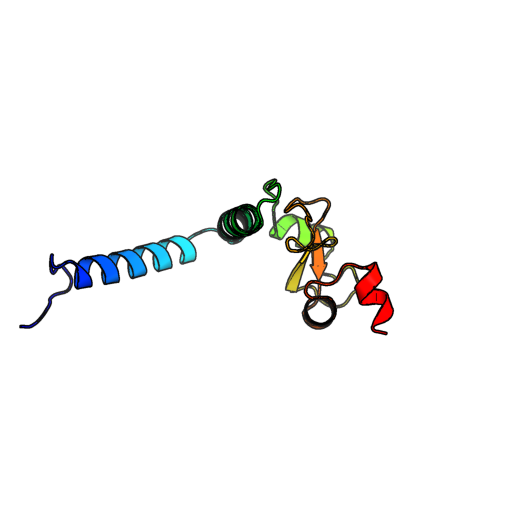.00 98.06 67 TYR A O 1
ATOM 575 N N . CYS A 1 68 ? -14.135 1.608 9.247 1.00 98.06 68 CYS A N 1
ATOM 576 C CA . CYS A 1 68 ? -15.264 2.534 9.420 1.00 98.06 68 CYS A CA 1
ATOM 577 C C . CYS A 1 68 ? -16.436 2.293 8.463 1.00 98.06 68 CYS A C 1
ATOM 579 O O . CYS A 1 68 ? -17.328 3.128 8.365 1.00 98.06 68 CYS A O 1
ATOM 581 N N . ASP A 1 69 ? -16.399 1.205 7.695 1.00 98.44 69 ASP A N 1
ATOM 582 C CA . ASP A 1 69 ? -17.427 0.796 6.732 1.00 98.44 69 ASP A CA 1
ATOM 583 C C . ASP A 1 69 ? -17.674 1.734 5.526 1.00 98.44 69 ASP A C 1
ATOM 585 O O . ASP A 1 69 ? -18.352 1.367 4.566 1.00 98.44 69 ASP A O 1
ATOM 589 N N . ALA A 1 70 ? -17.047 2.916 5.489 1.00 98.50 70 ALA A N 1
ATOM 590 C CA . ALA A 1 70 ? -17.065 3.807 4.327 1.00 98.50 70 ALA A CA 1
ATOM 591 C C . ALA A 1 70 ? -16.458 3.147 3.073 1.00 98.50 70 ALA A C 1
ATOM 593 O O . ALA A 1 70 ? -15.737 2.155 3.152 1.00 98.50 70 ALA A O 1
ATOM 594 N N . ARG A 1 71 ? -16.670 3.727 1.886 1.00 98.56 71 ARG A N 1
ATOM 595 C CA . ARG A 1 71 ? -16.126 3.180 0.630 1.00 98.56 71 ARG A CA 1
ATOM 596 C C . ARG A 1 71 ? -14.595 3.051 0.678 1.00 98.56 71 ARG A C 1
ATOM 598 O O . ARG A 1 71 ? -13.872 4.044 0.780 1.00 98.56 71 ARG A O 1
ATOM 605 N N . ALA A 1 72 ? -14.093 1.829 0.530 1.00 98.56 72 ALA A N 1
ATOM 606 C CA . ALA A 1 72 ? -12.669 1.547 0.451 1.00 98.56 72 ALA A CA 1
ATOM 607 C C . ALA A 1 72 ? -12.104 1.898 -0.931 1.00 98.56 72 ALA A C 1
ATOM 609 O O . ALA A 1 72 ? -12.682 1.592 -1.979 1.00 98.56 72 ALA A O 1
ATOM 610 N N . MET A 1 73 ? -10.918 2.500 -0.934 1.00 97.00 73 MET A N 1
ATOM 611 C CA . MET A 1 73 ? -10.170 2.853 -2.148 1.00 97.00 73 MET A CA 1
ATOM 612 C C . MET A 1 73 ? -8.725 2.355 -2.108 1.00 97.00 73 MET A C 1
ATOM 614 O O . MET A 1 73 ? -8.062 2.287 -3.147 1.00 97.00 73 MET A O 1
ATOM 618 N N . HIS A 1 74 ? -8.246 1.949 -0.937 1.00 97.38 74 HIS A N 1
ATOM 619 C CA . HIS A 1 74 ? -6.873 1.545 -0.685 1.00 97.38 74 HIS A CA 1
ATOM 620 C C . HIS A 1 74 ? -6.838 0.168 -0.029 1.00 97.38 74 HIS A C 1
ATOM 622 O O . HIS A 1 74 ? -7.858 -0.340 0.430 1.00 97.38 74 HIS A O 1
ATOM 628 N N . LEU A 1 75 ? -5.653 -0.432 -0.045 1.00 97.81 75 LEU A N 1
ATOM 629 C CA . LEU A 1 75 ? -5.320 -1.574 0.789 1.00 97.81 75 LEU A CA 1
ATOM 630 C C . LEU A 1 75 ? -4.298 -1.070 1.802 1.00 97.81 75 LEU A C 1
ATOM 632 O O . LEU A 1 75 ? -3.331 -0.422 1.393 1.00 97.81 75 LEU A O 1
ATOM 636 N N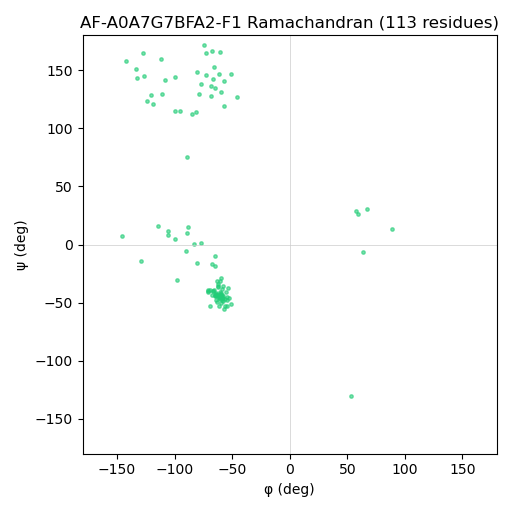 . ASP A 1 76 ? -4.549 -1.336 3.073 1.00 98.25 76 ASP A N 1
ATOM 637 C CA . ASP A 1 76 ? -3.702 -0.964 4.197 1.00 98.25 76 ASP A CA 1
ATOM 638 C C . ASP A 1 76 ? -3.013 -2.203 4.769 1.00 98.25 76 ASP A C 1
ATOM 640 O O . ASP A 1 76 ? -3.610 -3.279 4.845 1.00 98.25 76 ASP A O 1
ATOM 644 N N . HIS A 1 77 ? -1.754 -2.034 5.167 1.00 98.44 77 HIS A N 1
ATOM 645 C CA . HIS A 1 77 ? -1.001 -3.040 5.905 1.00 98.44 77 HIS A CA 1
ATOM 646 C C . HIS A 1 77 ? -1.307 -2.906 7.395 1.00 98.44 77 HIS A C 1
ATOM 648 O O . HIS A 1 77 ? -0.875 -1.930 8.012 1.00 98.44 77 HIS A O 1
ATOM 654 N N . VAL A 1 78 ? -1.991 -3.889 7.986 1.00 98.25 78 VAL A N 1
ATOM 655 C CA . VAL A 1 78 ? -2.390 -3.872 9.407 1.00 98.25 78 VAL A CA 1
ATOM 656 C C . VAL A 1 78 ? -1.177 -3.640 10.306 1.00 98.25 78 VAL A C 1
ATOM 658 O O . VAL A 1 78 ? -1.154 -2.684 11.085 1.00 98.25 78 VAL A O 1
ATOM 661 N N . HIS A 1 79 ? -0.138 -4.456 10.120 1.00 98.31 79 HIS A N 1
ATOM 662 C CA . HIS A 1 79 ? 1.215 -4.190 10.589 1.00 98.31 79 HIS A CA 1
ATOM 663 C C . HIS A 1 79 ? 2.023 -3.544 9.450 1.00 98.31 79 HIS A C 1
ATOM 665 O O . HIS A 1 79 ? 2.225 -4.193 8.420 1.00 98.31 79 HIS A O 1
ATOM 671 N N . PRO A 1 80 ? 2.465 -2.278 9.566 1.00 98.25 80 PRO A N 1
ATOM 672 C CA . PRO A 1 80 ? 3.156 -1.575 8.483 1.00 98.25 80 PRO A CA 1
ATOM 673 C C . PRO A 1 80 ? 4.475 -2.238 8.062 1.00 98.25 80 PRO A C 1
ATOM 675 O O . PRO A 1 80 ? 5.231 -2.715 8.909 1.00 98.25 80 PRO A O 1
ATOM 678 N N . LEU A 1 81 ? 4.818 -2.162 6.767 1.00 98.38 81 LEU A N 1
ATOM 679 C CA . LEU A 1 81 ? 6.096 -2.680 6.240 1.00 98.38 81 LEU A CA 1
ATOM 680 C C . LEU A 1 81 ? 7.310 -2.088 6.978 1.00 98.38 81 LEU A C 1
ATOM 682 O O . LEU A 1 81 ? 8.232 -2.806 7.345 1.00 98.38 81 LEU A O 1
ATOM 686 N N . SER A 1 82 ? 7.270 -0.785 7.279 1.00 98.00 82 SER A N 1
ATOM 687 C CA . SER A 1 82 ? 8.329 -0.071 8.007 1.00 98.00 82 SER A CA 1
ATOM 688 C C . SER A 1 82 ? 8.522 -0.530 9.454 1.00 98.00 82 SER A C 1
ATOM 690 O O . SER A 1 82 ? 9.474 -0.103 10.097 1.00 98.00 82 SER A O 1
ATOM 692 N N . LYS A 1 83 ? 7.611 -1.355 9.982 1.00 98.00 83 LYS A N 1
ATOM 693 C CA . LYS A 1 83 ? 7.680 -1.950 11.322 1.00 98.00 83 LYS A CA 1
ATOM 694 C C . LYS A 1 83 ? 7.837 -3.477 11.270 1.00 98.00 83 LYS A C 1
ATOM 696 O O . LYS A 1 83 ? 7.616 -4.147 12.275 1.00 98.00 83 LYS A O 1
ATOM 701 N N . GLY A 1 84 ? 8.208 -4.030 10.112 1.00 98.00 84 GLY A N 1
ATOM 702 C CA . GLY A 1 84 ? 8.431 -5.467 9.921 1.00 98.00 84 GLY A CA 1
ATOM 703 C C . GLY A 1 84 ? 7.187 -6.258 9.511 1.00 98.00 84 GLY A C 1
ATOM 704 O O . GLY A 1 84 ? 7.193 -7.483 9.576 1.00 98.00 84 GLY A O 1
ATOM 705 N N . GLY A 1 85 ? 6.104 -5.592 9.102 1.00 98.31 85 GLY A N 1
ATOM 706 C CA . GLY A 1 85 ? 4.927 -6.270 8.564 1.00 98.31 85 GLY A CA 1
ATOM 707 C C . GLY A 1 85 ? 5.184 -6.915 7.210 1.00 98.31 85 GLY A C 1
ATOM 708 O O . GLY A 1 85 ? 5.773 -6.297 6.328 1.00 98.31 85 GLY A O 1
ATOM 709 N N . ALA A 1 86 ? 4.703 -8.144 7.033 1.00 98.31 86 ALA A N 1
ATOM 710 C CA . ALA A 1 86 ? 4.765 -8.850 5.757 1.00 98.31 86 ALA A CA 1
ATOM 711 C C . ALA A 1 86 ? 3.767 -8.269 4.740 1.00 98.31 86 ALA A C 1
ATOM 713 O O . ALA A 1 86 ? 2.652 -7.868 5.087 1.00 98.31 86 ALA A O 1
ATOM 714 N N . ASP A 1 87 ? 4.135 -8.275 3.463 1.00 98.56 87 ASP A N 1
ATOM 715 C CA . ASP A 1 87 ? 3.255 -7.919 2.351 1.00 98.56 87 ASP A CA 1
ATOM 716 C C . ASP A 1 87 ? 2.517 -9.173 1.855 1.00 98.56 87 ASP A C 1
ATOM 718 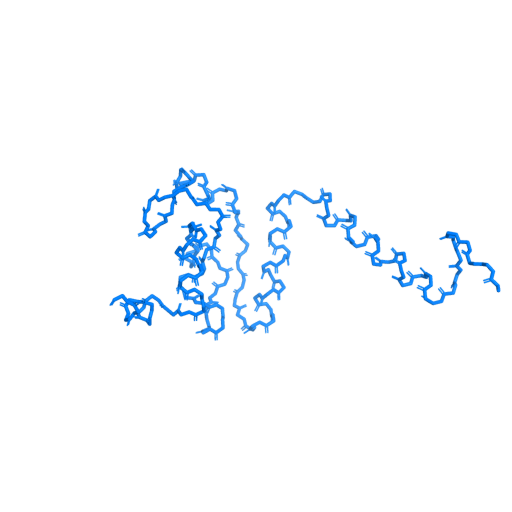O O . ASP A 1 87 ? 2.871 -9.762 0.835 1.00 98.56 87 ASP A O 1
ATOM 722 N N . LYS A 1 88 ? 1.509 -9.606 2.623 1.00 98.19 88 LYS A N 1
ATOM 723 C CA . LYS A 1 88 ? 0.691 -10.799 2.350 1.00 98.19 88 LYS A CA 1
ATOM 724 C C . LYS A 1 88 ? -0.773 -10.590 2.705 1.00 98.19 88 LYS A C 1
ATOM 726 O O . LYS A 1 88 ? -1.087 -9.749 3.544 1.00 98.19 88 LYS A O 1
ATOM 731 N N . ALA A 1 89 ? -1.668 -11.383 2.114 1.00 98.12 89 ALA A N 1
ATOM 732 C CA . ALA A 1 89 ? -3.118 -11.205 2.245 1.00 98.12 89 ALA A CA 1
ATOM 733 C C . ALA A 1 89 ? -3.610 -11.136 3.705 1.00 98.12 89 ALA A C 1
ATOM 735 O O . ALA A 1 89 ? -4.494 -10.339 4.007 1.00 98.12 89 ALA A O 1
ATOM 736 N N . SER A 1 90 ? -3.018 -11.916 4.617 1.00 97.88 90 SER A N 1
ATOM 737 C CA . SER A 1 90 ? -3.401 -11.933 6.038 1.00 97.88 90 SER A CA 1
ATOM 738 C C . SER A 1 90 ? -3.082 -10.634 6.791 1.00 97.88 90 SER A C 1
ATOM 740 O O . SER A 1 90 ? -3.614 -10.414 7.872 1.00 97.88 90 SER A O 1
ATOM 742 N N . ASN A 1 91 ? -2.213 -9.780 6.241 1.00 98.56 91 ASN A N 1
ATOM 743 C CA . ASN A 1 91 ? -1.827 -8.488 6.809 1.00 98.56 91 ASN A CA 1
ATOM 744 C C . ASN A 1 91 ? -2.466 -7.306 6.055 1.00 98.56 91 ASN A C 1
ATOM 746 O O . ASN A 1 91 ? -2.046 -6.165 6.228 1.00 98.56 91 ASN A O 1
ATOM 750 N N . ILE A 1 92 ? -3.445 -7.559 5.182 1.00 98.50 92 ILE A N 1
ATOM 751 C CA . ILE A 1 92 ? -4.014 -6.551 4.288 1.00 98.50 92 ILE A CA 1
ATOM 752 C C . ILE A 1 92 ? -5.505 -6.378 4.539 1.00 98.50 92 ILE A C 1
ATOM 754 O O . ILE A 1 92 ? -6.272 -7.335 4.461 1.00 98.50 92 ILE A O 1
ATOM 758 N N . LEU A 1 93 ? -5.927 -5.130 4.736 1.00 98.50 93 LEU A N 1
ATOM 759 C CA . LEU A 1 93 ? -7.335 -4.759 4.853 1.00 98.50 93 LEU A CA 1
ATOM 760 C C . LEU A 1 93 ? -7.711 -3.645 3.867 1.00 98.50 93 LEU A C 1
ATOM 762 O O . LEU A 1 93 ? -6.907 -2.750 3.603 1.00 98.50 93 LEU A O 1
ATOM 766 N N . PRO A 1 94 ? -8.933 -3.643 3.310 1.00 98.62 94 PRO A N 1
ATOM 767 C CA . PRO A 1 94 ? -9.443 -2.493 2.574 1.00 98.62 94 PRO A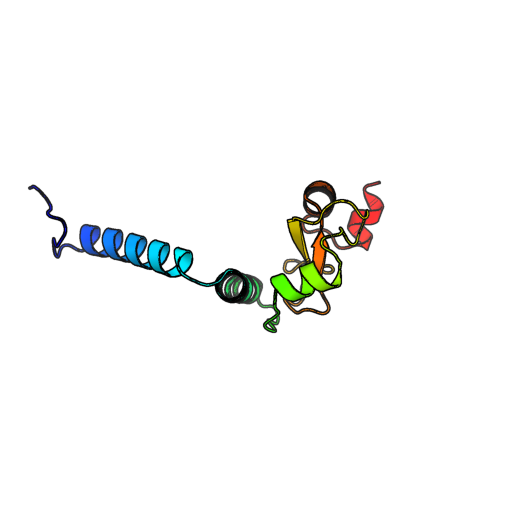 CA 1
ATOM 768 C C . PRO A 1 94 ? -9.625 -1.277 3.478 1.00 98.62 94 PRO A C 1
ATOM 770 O O . PRO A 1 94 ? -10.220 -1.369 4.549 1.00 98.62 94 PRO A O 1
ATOM 773 N N . ALA A 1 95 ? -9.187 -0.113 3.009 1.00 98.69 95 ALA A N 1
ATOM 774 C CA . ALA A 1 95 ? -9.289 1.136 3.751 1.00 98.69 95 ALA A CA 1
ATOM 775 C C . ALA A 1 95 ? -9.839 2.272 2.878 1.00 98.69 95 ALA A C 1
ATOM 777 O O . ALA A 1 95 ? -9.539 2.382 1.679 1.00 98.69 95 ALA A O 1
ATOM 778 N N . CYS A 1 96 ? -10.655 3.143 3.475 1.00 98.75 96 CYS A N 1
ATOM 779 C CA . CYS A 1 96 ? -10.991 4.436 2.883 1.00 98.75 96 CYS A CA 1
ATOM 780 C C . CYS A 1 96 ? -9.782 5.385 2.974 1.00 98.75 96 CYS A C 1
ATOM 782 O O . CYS A 1 96 ? -8.840 5.137 3.729 1.00 98.75 96 CYS A O 1
ATOM 784 N N . ALA A 1 97 ? -9.799 6.481 2.213 1.00 98.25 97 ALA A N 1
ATOM 785 C CA . ALA A 1 97 ? -8.698 7.446 2.223 1.00 98.25 97 ALA A CA 1
ATOM 786 C C . ALA A 1 97 ? -8.460 8.052 3.620 1.00 98.25 97 ALA A C 1
ATOM 788 O O . ALA A 1 97 ? -7.314 8.139 4.050 1.00 98.25 97 ALA A O 1
ATOM 789 N N . GLY A 1 98 ? -9.529 8.400 4.350 1.00 98.06 98 GLY A N 1
ATOM 790 C CA . GLY A 1 98 ? -9.437 9.009 5.683 1.00 98.06 98 GLY A CA 1
ATOM 791 C C . GLY A 1 98 ? -8.750 8.108 6.712 1.00 98.06 98 GLY A C 1
ATOM 792 O O . GLY A 1 98 ? -7.763 8.514 7.320 1.00 98.06 98 GLY A O 1
ATOM 793 N N . CYS A 1 99 ? -9.210 6.861 6.857 1.00 98.38 99 CYS A N 1
ATOM 794 C CA . CYS A 1 99 ? -8.594 5.906 7.784 1.00 98.38 99 CYS A CA 1
ATOM 795 C C . CYS A 1 99 ? -7.160 5.555 7.373 1.00 98.38 99 CYS A C 1
ATOM 797 O O . CYS A 1 99 ? -6.271 5.561 8.217 1.00 98.38 99 CYS A O 1
ATOM 799 N N . ASN A 1 100 ? -6.915 5.312 6.079 1.00 98.19 100 ASN A N 1
ATOM 800 C CA . ASN A 1 100 ? -5.582 4.970 5.580 1.00 98.19 100 ASN A CA 1
ATOM 801 C C . ASN A 1 100 ? -4.561 6.090 5.848 1.00 98.19 100 ASN A C 1
ATOM 803 O O . ASN A 1 100 ? -3.434 5.816 6.251 1.00 98.19 100 ASN A O 1
ATOM 807 N N . LEU A 1 101 ? -4.943 7.354 5.628 1.00 97.25 101 LEU A N 1
ATOM 808 C CA . LEU A 1 101 ? -4.081 8.508 5.901 1.00 97.25 101 LEU A CA 1
ATOM 809 C C . LEU A 1 101 ? -3.888 8.742 7.406 1.00 97.25 101 LEU A C 1
ATOM 811 O O . LEU A 1 101 ? -2.769 9.015 7.828 1.00 97.25 101 LEU A O 1
ATOM 815 N N . SER A 1 102 ? -4.948 8.599 8.209 1.00 97.75 102 SER A N 1
ATOM 816 C CA . SER A 1 102 ? -4.886 8.763 9.669 1.00 97.75 102 SER A CA 1
ATOM 817 C C . SER A 1 102 ? -3.984 7.712 10.339 1.00 97.75 102 SER A C 1
ATOM 819 O O . SER A 1 102 ? -3.156 8.048 11.200 1.00 97.75 102 SER A O 1
ATOM 821 N N . LYS A 1 103 ? -4.085 6.448 9.899 1.00 98.12 103 LYS A N 1
ATOM 822 C CA . LYS A 1 103 ? -3.229 5.351 10.363 1.00 98.12 103 LYS A CA 1
ATOM 823 C C . LYS A 1 103 ? -1.792 5.516 9.873 1.00 98.12 103 LYS A C 1
ATOM 825 O O . LYS A 1 103 ? -0.859 5.491 10.674 1.00 98.12 103 LYS A O 1
ATOM 830 N N . GLY A 1 104 ? -1.593 5.701 8.568 1.00 96.69 104 GLY A N 1
ATOM 831 C CA . GLY A 1 104 ? -0.263 5.826 7.973 1.00 96.69 104 GLY A CA 1
ATOM 832 C C . GLY A 1 104 ? 0.659 4.654 8.343 1.00 96.69 104 GLY A C 1
ATOM 833 O O . GLY A 1 104 ? 0.286 3.489 8.235 1.00 96.69 104 GLY A O 1
ATOM 834 N N . ALA A 1 105 ? 1.873 4.966 8.804 1.00 96.81 105 ALA A N 1
ATOM 835 C CA . ALA A 1 105 ? 2.878 3.977 9.212 1.00 96.81 105 ALA A CA 1
ATOM 836 C C . ALA A 1 105 ? 2.776 3.544 10.694 1.00 96.81 105 ALA A C 1
ATOM 838 O O . ALA A 1 105 ? 3.723 2.972 11.239 1.00 96.81 105 ALA A O 1
ATOM 839 N N . LYS A 1 106 ? 1.655 3.830 11.367 1.00 98.19 106 LYS A N 1
ATOM 840 C CA . LYS A 1 106 ? 1.390 3.412 12.752 1.00 98.19 106 LYS A CA 1
ATOM 841 C C . LYS A 1 106 ? 0.911 1.957 12.797 1.00 98.19 106 LYS A C 1
ATOM 843 O O . LYS A 1 106 ? 0.226 1.498 11.879 1.00 98.19 106 LYS A O 1
ATOM 848 N N . THR A 1 107 ? 1.241 1.240 13.873 1.00 97.88 107 THR A N 1
ATOM 849 C CA . THR A 1 107 ? 0.529 -0.010 14.196 1.00 97.88 107 THR A CA 1
ATOM 850 C C . THR A 1 107 ? -0.914 0.314 14.593 1.00 97.88 107 THR A C 1
ATOM 852 O O . THR A 1 107 ? -1.231 1.472 14.868 1.00 97.88 107 THR A O 1
ATOM 855 N N . LEU A 1 108 ? -1.801 -0.684 14.650 1.00 97.62 108 LEU A N 1
ATOM 856 C CA . LEU A 1 108 ? -3.157 -0.455 15.166 1.00 97.62 108 LEU A CA 1
ATOM 857 C C . LEU A 1 108 ? -3.148 0.074 16.607 1.00 97.62 108 LEU A C 1
ATOM 859 O O . LEU A 1 108 ? -3.928 0.969 16.914 1.00 97.62 108 LEU A O 1
ATOM 863 N N . ALA A 1 109 ? -2.240 -0.423 17.453 1.00 96.88 109 ALA A N 1
ATOM 864 C CA . ALA A 1 109 ? -2.089 0.050 18.827 1.00 96.88 109 ALA A CA 1
ATOM 865 C C . ALA A 1 109 ? -1.662 1.526 18.869 1.00 96.88 109 ALA A C 1
ATOM 867 O O . ALA A 1 109 ? -2.315 2.335 19.518 1.00 96.88 109 ALA A O 1
ATOM 868 N N . ASP A 1 110 ? -0.630 1.897 18.104 1.00 97.81 110 ASP A N 1
ATOM 869 C CA . ASP A 1 110 ? -0.178 3.293 18.025 1.00 97.81 110 ASP A CA 1
ATOM 870 C C . ASP A 1 110 ? -1.263 4.214 17.451 1.00 97.81 110 ASP A C 1
ATOM 872 O O . ASP A 1 110 ? -1.368 5.374 17.834 1.00 97.81 110 ASP A O 1
ATOM 876 N N . TRP A 1 111 ? -2.049 3.725 16.487 1.00 98.06 111 TRP A N 1
ATOM 877 C CA . TRP A 1 111 ? -3.111 4.506 15.862 1.00 98.06 111 TRP A CA 1
ATOM 878 C C . TRP A 1 111 ? -4.293 4.730 16.807 1.00 98.06 111 TRP A C 1
ATOM 880 O O . TRP A 1 111 ? -4.827 5.837 16.847 1.00 98.06 111 TRP A O 1
ATOM 890 N N . ALA A 1 112 ? -4.656 3.725 17.605 1.00 96.44 112 ALA A N 1
ATOM 891 C CA . ALA A 1 112 ? -5.717 3.828 18.603 1.00 96.44 112 ALA A CA 1
ATOM 892 C C . ALA A 1 112 ? -5.442 4.918 19.654 1.00 96.44 112 ALA A C 1
ATOM 894 O O . ALA A 1 112 ? -6.379 5.531 20.144 1.00 96.44 112 ALA A O 1
A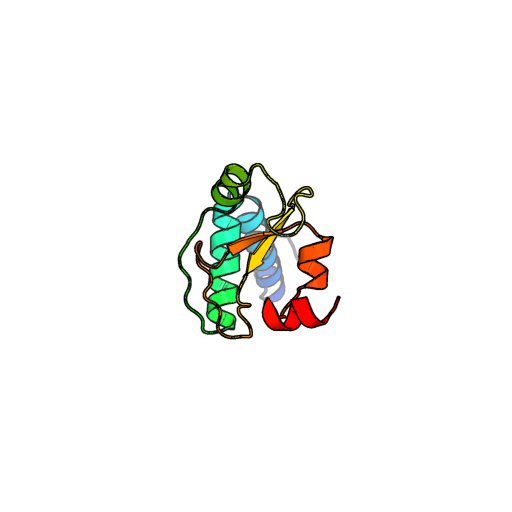TOM 895 N N . LEU A 1 113 ? -4.169 5.216 19.935 1.00 97.00 113 LEU A N 1
ATOM 896 C CA . LEU A 1 113 ? -3.753 6.291 20.845 1.00 97.00 113 LEU A CA 1
ATOM 897 C C . LEU A 1 113 ? -3.855 7.703 20.239 1.00 97.00 113 LEU A C 1
ATOM 899 O O . LEU A 1 113 ? -3.452 8.670 20.879 1.00 97.00 113 LEU A O 1
ATOM 903 N N . THR A 1 114 ? -4.325 7.837 18.994 1.00 93.06 114 THR A N 1
ATOM 904 C CA . THR A 1 114 ? -4.452 9.136 18.304 1.00 93.06 114 THR A CA 1
ATOM 905 C C . THR A 1 114 ? -5.886 9.645 18.186 1.00 93.06 114 THR A C 1
ATOM 907 O O . THR A 1 114 ? -6.111 10.634 17.487 1.00 93.06 114 THR A O 1
ATOM 910 N N . PHE A 1 115 ? -6.824 8.972 18.854 1.00 79.94 115 PHE A N 1
ATOM 911 C CA . PHE A 1 115 ? -8.222 9.376 18.991 1.00 79.94 115 PHE A CA 1
ATOM 912 C C . PHE A 1 115 ? -8.500 9.867 20.407 1.00 79.94 115 PHE A C 1
ATOM 914 O O . PHE A 1 115 ? -7.949 9.257 21.351 1.00 79.94 115 PHE A O 1
#

Radius of gyration: 18.73 Å; Cα contacts (8 Å, |Δi|>4): 147; chains: 1; bounding box: 41×32×55 Å

Mean predicted aligned error: 4.03 Å

Organism: NCBI:txid67296